Protein AF-A0A4D4JM02-F1 (afdb_monomer_lite)

Secondary structure (DSSP, 8-state):
----SSSSS--S-HHHHHHHHHHHHHTT--HHHHHHHHHHHHHHHHHHHHHHHHHHHTT-TTS-GGG----

Sequence (71 aa):
MAADKSELRQLAPNHLLQALDAIAMAKGLERHAYIEAVLTAEVVKVGHEAMVVARCLQGNPLLSDSTGVTP

pLDDT: mean 71.92, std 15.27, range [43.12, 89.56]

Radius of gyration: 19.56 Å; chains: 1; bounding box: 55×19×48 Å

Foldseek 3Di:
DPPPDPPPPDPDDPVVLVVLCVVCVVVVHDSVVSVVVVVVVVCVVVVVVVVVVVVVCVPDPPDDPVPDPDD

Structure (mmCIF, N/CA/C/O backbone):
data_AF-A0A4D4JM02-F1
#
_entry.id   AF-A0A4D4JM02-F1
#
loop_
_atom_site.group_PDB
_atom_site.id
_atom_site.type_symbol
_atom_site.label_atom_id
_atom_site.label_alt_id
_atom_site.label_comp_id
_atom_site.label_asym_id
_atom_site.label_entity_id
_atom_site.label_seq_id
_atom_site.pdbx_PDB_ins_code
_atom_site.Cartn_x
_atom_site.Cartn_y
_atom_site.Cartn_z
_atom_site.occupancy
_atom_site.B_iso_or_equiv
_atom_site.auth_seq_id
_atom_site.auth_comp_id
_atom_site.auth_asym_id
_atom_site.auth_atom_id
_atom_site.pdbx_PDB_model_num
ATOM 1 N N . MET A 1 1 ? 33.996 -4.206 8.342 1.00 46.16 1 MET A N 1
ATOM 2 C CA . MET A 1 1 ? 32.992 -3.152 8.597 1.00 46.16 1 MET A CA 1
ATOM 3 C C . MET A 1 1 ? 32.238 -2.889 7.295 1.00 46.16 1 MET A C 1
ATOM 5 O O . MET A 1 1 ? 32.677 -2.038 6.544 1.00 46.16 1 MET A O 1
ATOM 9 N N . ALA A 1 2 ? 31.223 -3.705 6.963 1.00 47.50 2 ALA A N 1
ATOM 10 C CA . ALA A 1 2 ? 30.310 -3.511 5.812 1.00 47.50 2 ALA A CA 1
ATOM 11 C C . ALA A 1 2 ? 29.262 -4.651 5.708 1.00 47.50 2 ALA A C 1
ATOM 13 O O . ALA A 1 2 ? 29.094 -5.236 4.644 1.00 47.50 2 ALA A O 1
ATOM 14 N N . ALA A 1 3 ? 28.591 -5.014 6.806 1.00 49.16 3 ALA A N 1
ATOM 15 C CA . ALA A 1 3 ? 27.543 -6.048 6.790 1.00 49.16 3 ALA A CA 1
ATOM 16 C C . ALA A 1 3 ? 26.136 -5.492 7.093 1.00 49.16 3 ALA A C 1
ATOM 18 O O . ALA A 1 3 ? 25.235 -6.259 7.383 1.00 49.16 3 ALA A O 1
ATOM 19 N N . ASP A 1 4 ? 25.938 -4.171 7.007 1.00 45.75 4 ASP A N 1
ATOM 20 C CA . ASP A 1 4 ? 24.774 -3.496 7.609 1.00 45.75 4 ASP A CA 1
ATOM 21 C C . ASP A 1 4 ? 24.012 -2.612 6.603 1.00 45.75 4 ASP A C 1
ATOM 23 O O . ASP A 1 4 ? 23.746 -1.432 6.811 1.00 45.75 4 ASP A O 1
ATOM 27 N N . 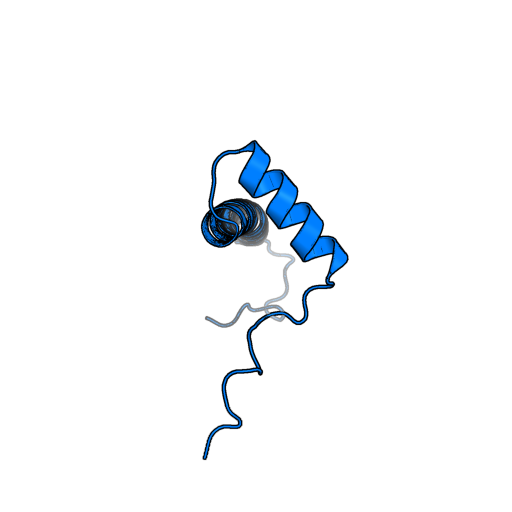LYS A 1 5 ? 23.748 -3.141 5.404 1.00 47.91 5 LYS A N 1
ATOM 28 C CA . LYS A 1 5 ? 22.889 -2.439 4.425 1.00 47.91 5 LYS A CA 1
ATOM 29 C C . LYS A 1 5 ? 21.903 -3.334 3.681 1.00 47.91 5 LYS A C 1
ATOM 31 O O . LYS A 1 5 ? 21.115 -2.827 2.883 1.00 47.91 5 LYS A O 1
ATOM 36 N N . SER A 1 6 ? 21.924 -4.636 3.961 1.00 45.38 6 SER A N 1
ATOM 37 C CA . SER A 1 6 ? 21.049 -5.626 3.326 1.00 45.38 6 SER A CA 1
ATOM 38 C C . SER A 1 6 ? 19.788 -5.941 4.135 1.00 45.38 6 SER A C 1
ATOM 40 O O . SER A 1 6 ? 18.921 -6.637 3.625 1.00 45.38 6 SER A O 1
ATOM 42 N N . GLU A 1 7 ? 19.634 -5.424 5.358 1.00 43.12 7 GLU A N 1
ATOM 43 C CA . GLU A 1 7 ? 18.567 -5.894 6.260 1.00 43.12 7 GLU A CA 1
ATOM 44 C C . GLU A 1 7 ? 17.175 -5.288 5.997 1.00 43.12 7 GLU A C 1
ATOM 46 O O . GLU A 1 7 ? 16.181 -5.793 6.505 1.00 43.12 7 GLU A O 1
ATOM 51 N N . LEU A 1 8 ? 17.060 -4.250 5.158 1.00 48.72 8 LEU A N 1
ATOM 52 C CA . LEU A 1 8 ? 15.773 -3.571 4.904 1.00 48.72 8 LEU A CA 1
ATOM 53 C C . LEU A 1 8 ? 15.366 -3.491 3.429 1.00 48.72 8 LEU A C 1
ATOM 55 O O . LEU A 1 8 ? 14.239 -3.103 3.116 1.00 48.72 8 LEU A O 1
ATOM 59 N N . ARG A 1 9 ? 16.249 -3.858 2.494 1.00 54.25 9 ARG A N 1
ATOM 60 C CA . ARG A 1 9 ? 15.904 -3.883 1.069 1.00 54.25 9 ARG A CA 1
ATOM 61 C C . ARG A 1 9 ? 15.486 -5.290 0.666 1.00 54.25 9 ARG A C 1
ATOM 63 O O . ARG A 1 9 ? 16.303 -6.094 0.248 1.00 54.25 9 ARG A O 1
ATOM 70 N N . GLN A 1 10 ? 14.168 -5.479 0.705 1.00 59.25 10 GLN A N 1
ATOM 71 C CA . GLN A 1 10 ? 13.429 -6.444 -0.108 1.00 59.25 10 GLN A CA 1
ATOM 72 C C . GLN A 1 10 ? 13.458 -7.902 0.381 1.00 59.25 10 GLN A C 1
ATOM 74 O O . GLN A 1 10 ? 13.956 -8.793 -0.292 1.00 59.25 10 GLN A O 1
ATOM 79 N N . LEU A 1 11 ? 12.736 -8.168 1.475 1.00 64.38 11 LEU A N 1
ATOM 80 C CA . LEU A 1 11 ? 12.078 -9.472 1.697 1.00 64.38 11 LEU A CA 1
ATOM 81 C C . LEU A 1 11 ? 10.831 -9.662 0.803 1.00 64.38 11 LEU A C 1
ATOM 83 O O . LEU A 1 11 ? 10.050 -10.591 0.992 1.00 64.38 11 LEU A O 1
ATOM 87 N N . ALA A 1 12 ? 10.604 -8.759 -0.153 1.00 69.12 12 ALA A N 1
ATOM 88 C CA . ALA A 1 1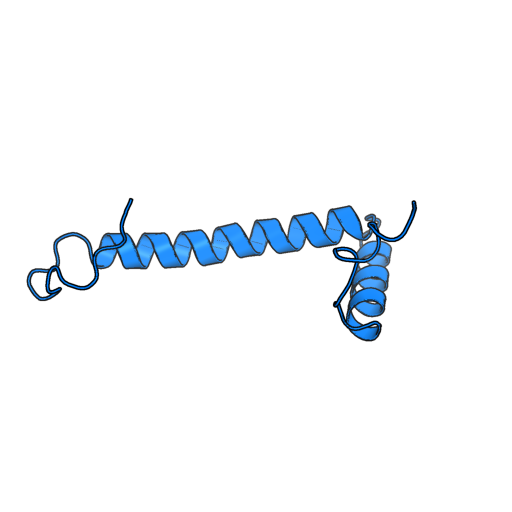2 ? 9.515 -8.883 -1.104 1.00 69.12 12 ALA A CA 1
ATOM 89 C C . ALA A 1 12 ? 9.860 -9.986 -2.119 1.00 69.12 12 ALA A C 1
ATOM 91 O O . ALA A 1 12 ? 10.970 -9.988 -2.655 1.00 69.12 12 ALA A O 1
ATOM 92 N N . PRO A 1 13 ? 8.931 -10.905 -2.423 1.00 81.44 13 PRO A N 1
ATOM 93 C CA . PRO A 1 13 ? 9.167 -11.939 -3.417 1.00 81.44 13 PRO A CA 1
ATOM 94 C C . PRO A 1 13 ? 9.572 -11.340 -4.769 1.00 81.44 13 PRO A C 1
ATOM 96 O O . PRO A 1 13 ? 8.967 -10.372 -5.232 1.00 81.44 13 PRO A O 1
ATOM 99 N N . ASN A 1 14 ? 10.541 -11.952 -5.452 1.00 82.19 14 ASN A N 1
ATOM 100 C CA . ASN A 1 14 ? 11.050 -11.442 -6.733 1.00 82.19 14 ASN A CA 1
ATOM 101 C C . ASN A 1 14 ? 9.951 -11.255 -7.794 1.00 82.19 14 ASN A C 1
ATOM 103 O O . ASN A 1 14 ? 9.990 -10.295 -8.558 1.00 82.19 14 ASN A O 1
ATOM 107 N N . HIS A 1 15 ? 8.943 -12.133 -7.811 1.00 82.44 15 HIS A N 1
ATOM 10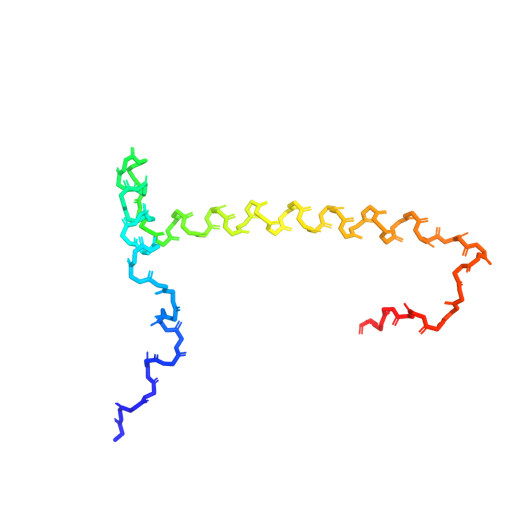8 C CA . HIS A 1 15 ? 7.808 -12.024 -8.733 1.00 82.44 15 HIS A CA 1
ATOM 109 C C . HIS A 1 15 ? 6.971 -10.761 -8.481 1.00 82.44 15 HIS A C 1
ATOM 111 O O . HIS A 1 15 ? 6.487 -10.139 -9.424 1.00 82.44 15 HIS A O 1
ATOM 117 N N . LEU A 1 16 ? 6.830 -10.354 -7.216 1.00 82.75 16 LEU A N 1
ATOM 118 C CA . LEU A 1 16 ? 6.096 -9.154 -6.835 1.00 82.75 16 LEU A CA 1
ATOM 119 C C . LEU A 1 16 ? 6.850 -7.906 -7.295 1.00 82.75 16 LEU A C 1
ATOM 121 O O . LEU A 1 16 ? 6.247 -7.005 -7.868 1.00 82.75 16 LEU A O 1
ATOM 125 N N . LEU A 1 17 ? 8.172 -7.876 -7.103 1.00 83.12 17 LEU A N 1
ATOM 126 C CA . LEU A 1 17 ? 9.010 -6.770 -7.569 1.00 83.12 17 LEU A CA 1
ATOM 127 C C . LEU A 1 17 ? 8.956 -6.624 -9.092 1.00 83.12 17 LEU A C 1
ATOM 129 O O . LEU A 1 17 ? 8.761 -5.516 -9.576 1.00 83.12 17 LEU A O 1
ATOM 133 N N . GLN A 1 18 ? 9.040 -7.732 -9.833 1.00 85.75 18 GLN A N 1
ATOM 134 C CA . GLN A 1 18 ? 8.922 -7.728 -11.295 1.00 85.75 18 GLN A CA 1
ATOM 135 C C . GLN A 1 18 ? 7.555 -7.222 -11.773 1.00 85.75 18 GLN A C 1
ATOM 137 O O . GLN A 1 18 ? 7.487 -6.428 -12.710 1.00 85.75 18 GLN A O 1
ATOM 142 N N . ALA A 1 19 ? 6.467 -7.645 -11.124 1.00 86.00 19 ALA A N 1
ATOM 143 C CA . ALA A 1 19 ? 5.129 -7.160 -11.448 1.00 86.00 19 ALA A CA 1
ATOM 144 C C . ALA A 1 19 ? 4.984 -5.657 -11.154 1.00 86.00 19 ALA A C 1
ATOM 146 O O . ALA A 1 19 ? 4.446 -4.915 -11.973 1.00 86.00 19 ALA A O 1
ATOM 147 N N . LEU A 1 20 ? 5.506 -5.189 -10.016 1.00 84.38 20 LEU A N 1
ATOM 148 C CA . LEU A 1 20 ? 5.510 -3.771 -9.652 1.00 84.38 20 LEU A CA 1
ATOM 149 C C . LEU A 1 20 ? 6.341 -2.931 -10.627 1.00 84.38 20 LEU A C 1
ATOM 151 O O . LEU A 1 20 ? 5.879 -1.868 -11.030 1.00 84.38 20 LEU A O 1
ATOM 155 N N . ASP A 1 21 ? 7.517 -3.411 -11.040 1.00 84.94 21 ASP A N 1
ATOM 156 C CA . ASP A 1 21 ? 8.352 -2.761 -12.056 1.00 84.94 21 ASP A CA 1
ATOM 157 C C . ASP A 1 21 ? 7.612 -2.655 -13.397 1.00 84.94 21 ASP A C 1
ATOM 159 O O . ASP A 1 21 ? 7.583 -1.585 -14.002 1.00 84.94 21 ASP A O 1
ATOM 163 N N . ALA A 1 22 ? 6.951 -3.726 -13.848 1.00 87.62 22 ALA A N 1
ATOM 164 C CA . ALA A 1 22 ? 6.181 -3.717 -15.092 1.00 87.62 22 ALA A CA 1
ATOM 165 C C . ALA A 1 22 ? 5.027 -2.700 -15.060 1.00 87.62 22 ALA A C 1
ATOM 167 O O . ALA A 1 22 ? 4.802 -1.976 -16.031 1.00 87.62 22 ALA A O 1
ATOM 168 N N . ILE A 1 23 ? 4.315 -2.609 -13.933 1.00 86.31 23 ILE A N 1
ATOM 169 C CA . ILE A 1 23 ? 3.209 -1.660 -13.763 1.00 86.31 23 ILE A CA 1
ATOM 170 C C . ILE A 1 23 ? 3.728 -0.222 -13.649 1.00 86.31 23 ILE A C 1
ATOM 172 O O . ILE A 1 23 ? 3.137 0.689 -14.232 1.00 86.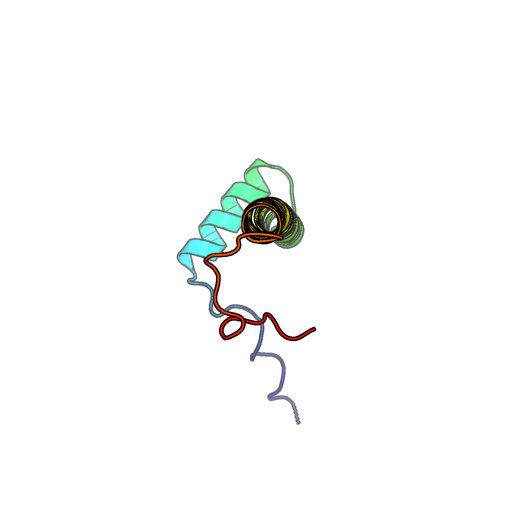31 23 ILE A O 1
ATOM 176 N N . ALA A 1 24 ? 4.829 -0.010 -12.926 1.00 87.69 24 ALA A N 1
ATOM 177 C CA . ALA A 1 24 ? 5.467 1.295 -12.802 1.00 87.69 24 ALA A CA 1
ATOM 178 C C . ALA A 1 24 ? 5.933 1.800 -14.178 1.00 87.69 24 ALA A C 1
ATOM 180 O O . ALA A 1 24 ? 5.565 2.906 -14.576 1.00 87.69 24 ALA A O 1
ATOM 181 N N . MET A 1 25 ? 6.600 0.944 -14.962 1.00 88.00 25 MET A N 1
ATOM 182 C CA . MET A 1 25 ? 6.996 1.241 -16.343 1.00 88.00 25 MET A CA 1
ATOM 183 C C . MET A 1 25 ? 5.794 1.565 -17.238 1.00 88.00 25 MET A C 1
ATOM 185 O O . MET A 1 25 ? 5.826 2.561 -17.957 1.00 88.00 25 MET A O 1
ATOM 189 N N . ALA A 1 26 ? 4.704 0.794 -17.161 1.00 89.56 26 ALA A N 1
ATOM 190 C CA . ALA A 1 26 ? 3.486 1.065 -17.933 1.00 89.56 26 ALA A CA 1
ATOM 191 C C . ALA A 1 26 ? 2.834 2.416 -17.582 1.00 89.56 26 ALA A C 1
ATOM 193 O O . ALA A 1 26 ? 2.139 3.007 -18.406 1.00 89.56 26 ALA A O 1
ATOM 194 N N . LYS A 1 27 ? 3.059 2.913 -16.361 1.00 85.94 27 LYS A N 1
ATOM 195 C CA . LYS A 1 27 ? 2.580 4.215 -15.881 1.00 85.94 27 LYS A CA 1
ATOM 196 C C . LYS A 1 27 ? 3.593 5.348 -16.084 1.00 85.94 27 LYS A C 1
ATOM 198 O O . LYS A 1 27 ? 3.276 6.482 -15.737 1.00 85.94 27 LYS A O 1
ATOM 203 N N . GLY A 1 28 ? 4.781 5.063 -16.624 1.00 89.00 28 GLY A N 1
ATOM 204 C CA . GLY A 1 28 ? 5.867 6.039 -16.762 1.00 89.00 28 GLY A CA 1
ATOM 205 C C . GLY A 1 28 ? 6.427 6.522 -15.420 1.00 89.00 28 GLY A C 1
ATOM 206 O O . GLY A 1 28 ? 6.911 7.646 -15.328 1.00 89.00 28 GLY A O 1
ATOM 207 N N . LEU A 1 29 ? 6.313 5.704 -14.372 1.00 85.06 29 LEU A N 1
ATOM 208 C CA . LEU A 1 29 ? 6.760 6.015 -13.018 1.00 85.06 29 LEU A CA 1
ATOM 209 C C . LEU A 1 29 ? 7.951 5.140 -12.629 1.00 85.06 29 LEU A C 1
ATOM 211 O O . LEU A 1 29 ? 8.051 3.979 -13.022 1.00 85.06 29 LEU A O 1
ATOM 215 N N . GLU A 1 30 ? 8.814 5.679 -11.773 1.00 84.69 30 GLU A N 1
ATOM 216 C CA . GLU A 1 30 ? 9.834 4.893 -11.082 1.00 84.69 30 GLU A CA 1
ATOM 217 C C . GLU A 1 30 ? 9.174 3.919 -10.095 1.00 84.69 30 GLU A C 1
ATOM 219 O O . GLU A 1 30 ? 8.208 4.274 -9.411 1.00 84.69 30 GLU A O 1
ATOM 224 N N . ARG A 1 31 ? 9.725 2.704 -9.950 1.00 79.44 31 ARG A N 1
ATOM 225 C CA . ARG A 1 31 ? 9.188 1.681 -9.029 1.00 79.44 31 ARG A CA 1
ATOM 226 C C . ARG A 1 31 ? 8.980 2.222 -7.620 1.00 79.44 31 ARG A C 1
ATOM 228 O O . ARG A 1 31 ? 7.972 1.916 -6.992 1.00 79.44 31 ARG A O 1
ATOM 235 N N . HIS A 1 32 ? 9.923 3.017 -7.119 1.00 83.19 32 HIS A N 1
ATOM 236 C CA . HIS A 1 32 ? 9.815 3.596 -5.783 1.00 83.19 32 HIS A CA 1
ATOM 237 C C . HIS A 1 32 ? 8.620 4.550 -5.664 1.00 83.19 32 HIS A C 1
ATOM 239 O O . HIS A 1 32 ? 7.836 4.403 -4.733 1.00 83.19 32 HIS A O 1
ATOM 245 N N . ALA A 1 33 ? 8.434 5.439 -6.644 1.00 83.12 33 ALA A N 1
ATOM 246 C CA . ALA A 1 33 ? 7.312 6.373 -6.680 1.00 83.12 33 ALA A CA 1
ATOM 247 C C . ALA A 1 33 ? 5.965 5.642 -6.797 1.00 83.12 33 ALA A C 1
ATOM 249 O O . ALA A 1 33 ? 4.985 6.027 -6.164 1.00 83.12 33 ALA A O 1
ATOM 250 N N . TYR A 1 34 ? 5.915 4.550 -7.567 1.00 84.50 34 TYR A N 1
ATOM 251 C CA . TYR A 1 34 ? 4.713 3.724 -7.660 1.00 84.50 34 TYR A CA 1
ATOM 252 C C . TYR A 1 34 ? 4.395 3.011 -6.338 1.00 84.50 34 TYR A C 1
ATOM 254 O O . TYR A 1 34 ? 3.247 3.017 -5.897 1.00 84.50 34 TYR A O 1
ATOM 262 N N . ILE A 1 35 ? 5.404 2.434 -5.681 1.00 84.94 35 ILE A N 1
ATOM 263 C CA . ILE A 1 35 ? 5.240 1.782 -4.375 1.00 84.94 35 ILE A CA 1
ATOM 264 C C . ILE A 1 35 ? 4.767 2.789 -3.326 1.00 84.94 35 ILE A C 1
ATOM 266 O O . ILE A 1 35 ? 3.829 2.493 -2.592 1.00 84.94 35 ILE A O 1
ATOM 270 N N . GLU A 1 36 ? 5.377 3.972 -3.270 1.00 87.56 36 GLU A N 1
ATOM 271 C CA . GLU A 1 36 ? 4.978 5.031 -2.343 1.00 87.56 36 GLU A CA 1
ATOM 272 C C . GLU A 1 36 ? 3.516 5.430 -2.564 1.00 87.56 36 GLU A C 1
ATOM 274 O O . GLU A 1 36 ? 2.730 5.392 -1.623 1.00 87.56 36 GLU A O 1
ATOM 279 N N . ALA A 1 37 ? 3.110 5.682 -3.812 1.00 84.62 37 ALA A N 1
ATOM 280 C CA . ALA A 1 37 ? 1.730 6.037 -4.137 1.00 84.62 37 ALA A CA 1
ATOM 281 C C . ALA A 1 37 ? 0.714 4.959 -3.713 1.00 84.62 37 ALA A C 1
ATOM 283 O O . ALA A 1 37 ? -0.346 5.280 -3.170 1.00 84.62 37 ALA A O 1
ATOM 284 N N . VAL A 1 38 ? 1.033 3.679 -3.940 1.00 87.50 38 VAL A N 1
ATOM 285 C CA . VAL A 1 38 ? 0.178 2.555 -3.526 1.00 87.50 38 VAL A CA 1
ATOM 286 C C . VAL A 1 38 ? 0.084 2.475 -2.002 1.00 87.50 38 VAL A C 1
ATOM 288 O O . VAL A 1 38 ? -1.018 2.351 -1.469 1.00 87.50 38 VAL A O 1
ATOM 291 N N . LEU A 1 39 ? 1.211 2.587 -1.295 1.00 86.00 39 LEU A N 1
ATOM 292 C CA . LEU A 1 39 ? 1.237 2.542 0.167 1.00 86.00 39 LEU A CA 1
ATOM 293 C C . LEU A 1 39 ? 0.485 3.724 0.784 1.00 86.00 39 LEU A C 1
ATOM 295 O O . LEU A 1 39 ? -0.299 3.522 1.707 1.00 86.00 39 LEU A O 1
ATOM 299 N N . THR A 1 40 ? 0.653 4.939 0.259 1.00 87.31 40 THR A N 1
ATOM 300 C CA . THR A 1 40 ? -0.085 6.120 0.725 1.00 87.31 40 THR A CA 1
ATOM 301 C C . THR A 1 40 ? -1.590 5.934 0.562 1.00 87.31 40 THR A C 1
ATOM 303 O O . THR A 1 40 ? -2.346 6.218 1.490 1.00 87.31 40 THR A O 1
ATOM 306 N N . ALA A 1 41 ? -2.038 5.424 -0.589 1.00 88.12 41 ALA A N 1
ATOM 307 C CA . ALA A 1 41 ? -3.455 5.166 -0.822 1.00 88.12 41 ALA A CA 1
ATOM 308 C C . ALA A 1 41 ? -4.019 4.139 0.172 1.00 88.12 41 ALA A C 1
ATOM 310 O O . ALA A 1 41 ? -5.138 4.302 0.659 1.00 88.12 41 ALA A O 1
ATOM 311 N N . GLU A 1 42 ? -3.246 3.106 0.500 1.00 86.06 42 GLU A N 1
ATOM 312 C CA . GLU A 1 42 ? -3.680 2.067 1.430 1.00 86.06 42 GLU A CA 1
ATOM 313 C C . GLU A 1 42 ? -3.711 2.554 2.883 1.00 86.06 42 GLU A C 1
ATOM 315 O O . GLU A 1 42 ? -4.682 2.302 3.594 1.00 86.06 42 GLU A O 1
ATOM 320 N N . VAL A 1 43 ? -2.718 3.346 3.304 1.00 86.25 43 VAL A N 1
ATOM 321 C CA . VAL A 1 43 ? -2.703 3.987 4.630 1.00 86.25 43 VAL A CA 1
ATOM 322 C C . VAL A 1 43 ? -3.935 4.870 4.828 1.00 86.25 43 VAL A C 1
ATOM 324 O O . VAL A 1 43 ? -4.540 4.841 5.897 1.00 86.25 43 VAL A O 1
ATOM 327 N N . VAL A 1 44 ? -4.351 5.623 3.805 1.00 87.56 44 VAL A N 1
ATOM 328 C CA . VAL A 1 44 ? -5.556 6.464 3.883 1.00 87.56 44 VAL A CA 1
ATOM 329 C C . VAL A 1 44 ? -6.822 5.621 4.052 1.00 87.56 44 VAL A C 1
ATOM 331 O O . VAL A 1 44 ? -7.672 5.975 4.867 1.00 87.56 44 VAL A O 1
ATOM 334 N N . LYS A 1 45 ? -6.953 4.500 3.330 1.00 84.00 45 LYS A N 1
ATOM 335 C CA . LYS A 1 45 ? -8.114 3.604 3.466 1.00 84.00 45 LYS A CA 1
ATOM 336 C C . LYS A 1 45 ? -8.186 2.972 4.851 1.00 84.00 45 LYS A C 1
ATOM 338 O O . LYS A 1 45 ? -9.199 3.115 5.528 1.00 84.00 45 LYS A O 1
ATOM 343 N N . VAL A 1 46 ? -7.102 2.334 5.291 1.00 83.75 46 VAL A N 1
ATOM 344 C CA . VAL A 1 46 ? -7.050 1.653 6.593 1.00 83.75 46 VAL A CA 1
ATOM 345 C C . VAL A 1 46 ? -7.200 2.660 7.731 1.00 83.75 46 VAL A C 1
ATOM 347 O O . VAL A 1 46 ? -7.919 2.410 8.695 1.00 83.75 46 VAL A O 1
ATOM 350 N N . GLY A 1 47 ? -6.580 3.837 7.606 1.00 79.50 47 GLY A N 1
ATOM 351 C CA . GLY A 1 47 ? -6.753 4.930 8.557 1.00 79.50 47 GLY A CA 1
ATOM 352 C C . GLY A 1 47 ? -8.206 5.391 8.643 1.00 79.50 47 GLY A C 1
ATOM 353 O O . GLY A 1 47 ? -8.720 5.592 9.741 1.00 79.50 47 GLY A O 1
ATOM 354 N N . HIS A 1 48 ? -8.902 5.498 7.510 1.00 81.62 48 HIS A N 1
ATOM 355 C CA . HIS A 1 48 ? -10.319 5.842 7.495 1.00 81.62 48 HIS A CA 1
ATOM 356 C C . HIS A 1 48 ? -11.179 4.774 8.182 1.00 81.62 48 HIS A C 1
ATOM 358 O O . HIS A 1 48 ? -11.999 5.115 9.032 1.00 81.62 48 HIS A O 1
ATOM 364 N N . GLU A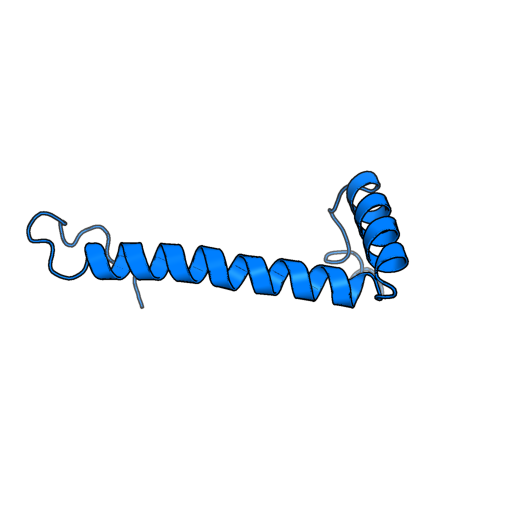 1 49 ? -10.965 3.495 7.876 1.00 76.56 49 GLU A N 1
ATOM 365 C CA . GLU A 1 49 ? -11.674 2.382 8.520 1.00 76.56 49 GLU A CA 1
ATOM 366 C C . GLU A 1 49 ? -11.448 2.373 10.036 1.00 76.56 49 GLU A C 1
ATOM 368 O O . GLU A 1 49 ? -12.409 2.334 10.807 1.00 76.56 49 GLU A O 1
ATOM 373 N N . ALA A 1 50 ? -10.195 2.509 10.477 1.00 74.44 50 ALA A N 1
ATOM 374 C CA . ALA A 1 50 ? -9.846 2.582 11.891 1.00 74.44 50 ALA A CA 1
ATOM 375 C C . ALA A 1 50 ? -10.485 3.796 12.583 1.00 74.44 50 ALA A C 1
ATOM 377 O O . ALA A 1 50 ? -10.988 3.674 13.698 1.00 74.44 50 ALA A O 1
ATOM 378 N N . MET A 1 51 ? -10.524 4.959 11.924 1.00 75.62 51 MET A N 1
ATOM 379 C CA . MET A 1 51 ? -11.181 6.156 12.456 1.00 75.62 51 MET A CA 1
ATOM 380 C C . MET A 1 51 ? -12.698 5.994 12.567 1.00 75.62 51 MET A C 1
ATOM 382 O O . MET A 1 51 ? -13.281 6.457 13.547 1.00 75.62 51 MET A O 1
ATOM 386 N N . VAL A 1 52 ? -13.346 5.360 11.586 1.00 77.12 52 VAL A N 1
ATOM 387 C CA . VAL A 1 52 ? -14.786 5.068 11.635 1.00 77.12 52 VAL A CA 1
ATOM 388 C C . VAL A 1 52 ? -15.080 4.116 12.786 1.00 77.12 52 VAL A C 1
ATOM 390 O O . VAL A 1 52 ? -15.947 4.415 13.602 1.00 77.12 52 VAL A O 1
ATOM 393 N N . VAL A 1 53 ? -14.313 3.031 12.914 1.00 75.31 53 VAL A N 1
ATOM 394 C CA . VAL A 1 53 ? -14.441 2.089 14.032 1.00 75.31 53 VAL A CA 1
ATOM 395 C C . VAL A 1 53 ? -14.241 2.812 15.363 1.00 75.31 53 VAL A C 1
ATOM 397 O O . VAL A 1 53 ? -15.126 2.766 16.211 1.00 75.31 53 VAL A O 1
ATOM 400 N N . ALA A 1 54 ? -13.147 3.557 15.533 1.00 72.12 54 ALA A N 1
ATOM 401 C CA . ALA A 1 54 ? -12.872 4.301 16.760 1.00 72.12 54 ALA A CA 1
ATOM 402 C C . ALA A 1 54 ? -14.010 5.267 17.126 1.00 72.12 54 ALA A C 1
ATOM 404 O O . ALA A 1 54 ? -14.420 5.312 18.282 1.00 72.12 54 ALA A O 1
ATOM 405 N N . ARG A 1 55 ? -14.574 5.992 16.149 1.00 66.88 55 ARG A N 1
ATOM 406 C CA . ARG A 1 55 ? -15.700 6.916 16.367 1.00 66.88 55 ARG A CA 1
ATOM 407 C C . ARG A 1 55 ? -17.017 6.208 16.668 1.00 66.88 55 ARG A C 1
ATOM 409 O O . ARG A 1 55 ? -17.767 6.692 17.503 1.00 66.88 55 ARG A O 1
ATOM 416 N N . CYS A 1 56 ? -17.305 5.078 16.026 1.00 67.19 56 CYS A N 1
ATOM 417 C CA . CYS A 1 56 ? -18.492 4.269 16.323 1.00 67.19 56 CYS A CA 1
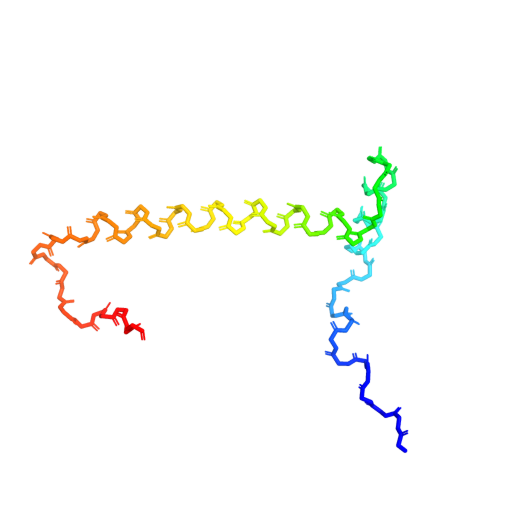ATOM 418 C C . CYS A 1 56 ? -18.424 3.623 17.713 1.00 67.19 56 CYS A C 1
ATOM 420 O O . CYS A 1 56 ? -19.450 3.376 18.340 1.00 67.19 56 CYS A O 1
ATOM 422 N N . LEU A 1 57 ? -17.214 3.342 18.188 1.00 62.59 57 LEU A N 1
ATOM 423 C CA . LEU A 1 57 ? -16.952 2.819 19.522 1.00 62.59 57 LEU A CA 1
ATOM 424 C C . LEU A 1 57 ? -16.939 3.930 20.591 1.00 62.59 57 LEU A C 1
ATOM 426 O O . LEU A 1 57 ? -17.203 3.663 21.764 1.00 62.59 57 LEU A O 1
ATOM 430 N N . GLN A 1 58 ? -16.694 5.184 20.199 1.00 60.06 58 GLN A N 1
ATOM 431 C CA . GLN A 1 58 ? -16.660 6.334 21.098 1.00 60.06 58 GLN A CA 1
ATOM 432 C C . GLN A 1 58 ? -18.064 6.642 21.647 1.00 60.06 58 GLN A C 1
ATOM 434 O O . GLN A 1 58 ? -18.947 7.104 20.929 1.00 60.06 58 GLN A O 1
ATOM 439 N N . GLY A 1 59 ? -18.268 6.382 22.942 1.00 60.72 59 GLY A N 1
ATOM 440 C CA . GLY A 1 59 ? -19.557 6.572 23.617 1.00 60.72 59 GLY A CA 1
ATOM 441 C C . GLY A 1 59 ? -20.461 5.337 23.634 1.00 60.72 59 GLY A C 1
ATOM 442 O O . GLY A 1 59 ? -21.610 5.448 24.053 1.00 60.72 59 GLY A O 1
ATOM 443 N N . ASN A 1 60 ? -19.968 4.165 23.215 1.00 57.59 60 ASN A N 1
ATOM 444 C CA . ASN A 1 60 ? -20.710 2.914 23.345 1.00 57.59 60 ASN A CA 1
ATOM 445 C C . ASN A 1 60 ? -20.708 2.432 24.815 1.00 57.59 60 ASN A C 1
ATOM 447 O O . ASN A 1 60 ? -19.657 2.022 25.308 1.00 57.59 60 ASN A O 1
ATOM 451 N N . PRO A 1 61 ? -21.861 2.415 25.514 1.00 60.25 61 PRO A N 1
ATOM 452 C CA . PRO A 1 61 ? -21.940 2.028 26.926 1.00 60.25 61 PRO A CA 1
ATOM 453 C C . PRO A 1 61 ? -21.728 0.523 27.179 1.00 60.25 61 PRO A C 1
ATOM 455 O O . PRO A 1 61 ? -21.694 0.102 28.331 1.00 60.25 61 PRO A O 1
ATOM 458 N N . LEU A 1 62 ? -21.610 -0.296 26.125 1.00 65.69 62 LEU A N 1
ATOM 459 C CA . LEU A 1 62 ? -21.346 -1.738 26.206 1.00 65.69 62 LEU A CA 1
ATOM 460 C C . LEU A 1 62 ? -19.871 -2.097 25.964 1.00 65.69 62 LEU A C 1
ATOM 462 O O . LEU A 1 62 ? -19.483 -3.250 26.157 1.00 65.69 62 LEU A O 1
ATOM 466 N N . LEU A 1 63 ? -19.040 -1.136 25.544 1.00 58.16 63 LEU A N 1
ATOM 467 C CA . LEU A 1 63 ? -17.594 -1.325 25.473 1.00 58.16 63 LEU A CA 1
ATOM 468 C C . LEU A 1 63 ? -17.019 -1.224 26.879 1.00 58.16 63 LEU A C 1
ATOM 470 O O . LEU A 1 63 ? -16.976 -0.154 27.477 1.00 58.16 63 LEU A O 1
ATOM 474 N N . SER A 1 64 ? -16.593 -2.363 27.414 1.00 55.25 64 SER A N 1
ATOM 475 C CA . SER A 1 64 ? -15.849 -2.386 28.668 1.00 55.25 64 SER A CA 1
ATOM 476 C C . SER A 1 64 ? -14.509 -1.673 28.477 1.00 55.25 64 SER A C 1
ATOM 478 O O . SER A 1 64 ? -13.817 -1.915 27.490 1.00 55.25 64 SER A O 1
ATOM 480 N N . ASP A 1 65 ? -14.130 -0.848 29.455 1.00 56.12 65 ASP A N 1
ATOM 481 C CA . ASP A 1 65 ? -12.909 -0.016 29.536 1.00 56.12 65 ASP A CA 1
ATOM 482 C C . ASP A 1 65 ? -11.579 -0.804 29.382 1.00 56.12 65 ASP A C 1
ATOM 484 O O . ASP A 1 65 ? -10.480 -0.267 29.446 1.00 56.12 65 ASP A O 1
ATOM 488 N N . SER A 1 66 ? -11.663 -2.119 29.182 1.00 55.31 66 SER A N 1
ATOM 489 C CA . SER A 1 66 ? -10.560 -3.078 29.135 1.00 55.31 66 SER A CA 1
ATOM 490 C C . SER A 1 66 ? -9.829 -3.134 27.790 1.00 55.31 66 SER A C 1
ATOM 492 O O . SER A 1 66 ? -8.759 -3.729 27.716 1.00 55.31 66 SER A O 1
ATOM 494 N N . THR A 1 67 ? -10.383 -2.551 26.724 1.00 53.44 67 THR A N 1
ATOM 495 C CA . THR A 1 67 ? -9.743 -2.489 25.396 1.00 53.44 67 THR A CA 1
ATOM 496 C C . THR A 1 67 ? -9.262 -1.078 25.072 1.00 53.44 67 THR A C 1
ATOM 498 O O . THR A 1 67 ? -9.387 -0.616 23.937 1.00 53.44 67 THR A O 1
ATOM 501 N N . GLY A 1 68 ? -8.761 -0.370 26.087 1.00 47.28 68 GLY A N 1
ATOM 502 C CA . GLY A 1 68 ? -8.140 0.935 25.924 1.00 47.28 68 GLY A CA 1
ATOM 503 C C . GLY A 1 68 ? -6.975 0.854 24.941 1.00 47.28 68 GLY A C 1
ATOM 504 O O . GLY A 1 68 ? -5.938 0.261 25.231 1.00 47.28 68 GLY A O 1
ATOM 505 N N . VAL A 1 69 ? -7.157 1.474 23.775 1.00 51.16 69 VAL A N 1
ATOM 506 C CA . VAL A 1 69 ? -6.051 1.997 22.973 1.00 51.16 69 VAL A CA 1
ATOM 507 C C . VAL A 1 69 ? -5.308 2.966 23.884 1.00 51.16 69 VAL A C 1
ATOM 509 O O . VAL A 1 69 ? -5.825 4.028 24.228 1.00 51.16 69 VAL A O 1
ATOM 512 N N . THR A 1 70 ? -4.135 2.555 24.355 1.00 43.84 70 THR A N 1
ATOM 513 C CA . THR A 1 70 ? -3.224 3.445 25.071 1.00 43.84 70 THR A CA 1
ATOM 514 C C . THR A 1 70 ? -2.731 4.543 24.121 1.00 43.84 70 THR A C 1
ATOM 516 O O . THR A 1 70 ? -2.475 4.230 22.954 1.00 43.84 70 THR A O 1
ATOM 519 N N . PRO A 1 71 ? -2.633 5.797 24.602 1.00 50.66 71 PRO A N 1
ATOM 520 C CA . PRO A 1 71 ? -2.164 6.946 23.826 1.00 50.66 71 PRO A CA 1
ATOM 521 C C . PRO A 1 71 ? -0.703 6.826 23.382 1.00 50.66 71 PRO A C 1
ATOM 523 O O . PRO A 1 71 ? 0.070 6.102 24.053 1.00 50.66 71 PRO A O 1
#